Protein AF-A0A9E1IWI5-F1 (afdb_monomer_lite)

pLDDT: mean 90.03, std 9.87, range [45.22, 97.75]

Foldseek 3Di:
DPPQDQDDDPDPLVVLLSVQCVVQPHPDPPDDSVVVLVVDPCCVPPCNCSNVPDDPPPDDPDDPVRVVVVVVVVVVVVVVVVVVVD

Structure (mmCIF, N/CA/C/O backbone):
data_AF-A0A9E1IWI5-F1
#
_entry.id   AF-A0A9E1IWI5-F1
#
loop_
_atom_site.group_PDB
_atom_site.id
_atom_site.type_symbol
_atom_site.label_atom_id
_atom_site.label_alt_id
_atom_site.label_comp_id
_atom_site.label_asym_id
_atom_site.label_entity_id
_atom_site.label_seq_id
_atom_site.pdbx_PDB_ins_code
_atom_site.Cartn_x
_atom_site.Cartn_y
_atom_site.Cartn_z
_atom_site.occupancy
_atom_site.B_iso_or_equiv
_atom_site.auth_seq_id
_atom_site.auth_comp_id
_atom_site.auth_asym_id
_atom_site.auth_atom_id
_atom_site.pdbx_PDB_model_num
ATOM 1 N N . MET A 1 1 ? -17.283 15.723 19.973 1.00 45.22 1 MET A N 1
ATOM 2 C CA . MET A 1 1 ? -16.659 14.649 19.165 1.00 45.22 1 MET A CA 1
ATOM 3 C C . MET A 1 1 ? -16.192 15.266 17.853 1.00 45.22 1 MET A C 1
ATOM 5 O O . MET A 1 1 ? -16.998 15.900 17.188 1.00 45.22 1 MET A O 1
ATOM 9 N N . LYS A 1 2 ? -14.895 15.218 17.520 1.00 53.84 2 LYS A N 1
ATOM 10 C CA . LYS A 1 2 ? -14.409 15.760 16.239 1.00 53.84 2 LYS A CA 1
ATOM 11 C C . LYS A 1 2 ? -14.770 14.749 15.150 1.00 53.84 2 LYS A C 1
ATOM 13 O O . LYS A 1 2 ? -14.264 13.635 15.193 1.00 53.84 2 LYS A O 1
ATOM 18 N N . ASN A 1 3 ? -15.650 15.122 14.220 1.00 56.31 3 ASN A N 1
ATOM 19 C CA . ASN A 1 3 ? -16.030 14.277 13.086 1.00 56.31 3 ASN A CA 1
ATOM 20 C C . ASN A 1 3 ? -14.775 13.911 12.289 1.00 56.31 3 ASN A C 1
ATOM 22 O O . ASN A 1 3 ? -14.193 14.760 11.609 1.00 56.31 3 ASN A O 1
ATOM 26 N N . HIS A 1 4 ? -14.324 12.665 12.410 1.00 64.44 4 HIS A N 1
ATOM 27 C CA . HIS A 1 4 ? -13.192 12.179 11.645 1.00 64.44 4 HIS A CA 1
ATOM 28 C C . HIS A 1 4 ? -13.606 12.081 10.173 1.00 64.44 4 HIS A C 1
ATOM 30 O O . HIS A 1 4 ? -14.378 11.210 9.788 1.00 64.44 4 HIS A O 1
ATOM 36 N N . LYS A 1 5 ? -13.118 13.017 9.353 1.00 68.75 5 LYS A N 1
ATOM 37 C CA . LYS A 1 5 ? -13.213 12.922 7.896 1.00 68.75 5 LYS A CA 1
ATOM 38 C C . LYS A 1 5 ? -12.013 12.149 7.377 1.00 68.75 5 LYS A C 1
ATOM 40 O O . LYS A 1 5 ? -10.871 12.518 7.665 1.00 68.75 5 LYS A O 1
ATOM 45 N N . SER A 1 6 ? -12.287 11.126 6.582 1.00 73.62 6 SER A N 1
ATOM 46 C CA . SER A 1 6 ? -11.261 10.415 5.843 1.00 73.62 6 SER A CA 1
ATOM 47 C C . SER A 1 6 ? -10.501 11.348 4.910 1.00 73.62 6 SER A C 1
ATOM 49 O O . SER A 1 6 ? -11.060 12.248 4.266 1.00 73.62 6 SER A O 1
ATOM 51 N N . LYS A 1 7 ? -9.179 11.179 4.862 1.00 82.94 7 LYS A N 1
ATOM 52 C CA . LYS A 1 7 ? -8.321 12.044 4.050 1.00 82.94 7 LYS A CA 1
ATOM 53 C C . LYS A 1 7 ? -8.198 11.475 2.642 1.00 82.94 7 LYS A C 1
ATOM 55 O O . LYS A 1 7 ? -7.513 10.475 2.451 1.00 82.94 7 LYS A O 1
ATOM 60 N N . LYS A 1 8 ? -8.754 12.170 1.641 1.00 89.06 8 LYS A N 1
ATOM 61 C CA . LYS A 1 8 ? -8.554 11.829 0.220 1.00 89.06 8 LYS A CA 1
ATOM 62 C C . LYS A 1 8 ? -7.059 11.772 -0.115 1.00 89.06 8 LYS A C 1
ATOM 64 O O . LYS A 1 8 ? -6.321 12.730 0.122 1.00 89.06 8 LYS A O 1
ATOM 69 N N . GLN A 1 9 ? -6.617 10.651 -0.681 1.00 94.19 9 GLN A N 1
ATOM 70 C CA . GLN A 1 9 ? -5.222 10.420 -1.056 1.00 94.19 9 GLN A CA 1
ATOM 71 C C . GLN A 1 9 ? -5.068 10.377 -2.573 1.00 94.19 9 GLN A C 1
ATOM 73 O O . GLN A 1 9 ? -5.899 9.809 -3.270 1.00 94.19 9 GLN A O 1
ATOM 78 N N . LYS A 1 10 ? -3.959 10.927 -3.079 1.00 94.38 10 LYS A N 1
ATOM 79 C CA . LYS A 1 10 ? -3.583 10.808 -4.500 1.00 94.38 10 LYS A CA 1
ATOM 80 C C . LYS A 1 10 ? -2.894 9.480 -4.827 1.00 94.38 10 LYS A C 1
ATOM 82 O O . LYS A 1 10 ? -2.873 9.061 -5.974 1.00 94.38 10 LYS A O 1
ATOM 87 N N . SER A 1 11 ? -2.282 8.845 -3.827 1.00 93.81 11 SER A N 1
ATOM 88 C CA . SER A 1 11 ? -1.601 7.559 -3.986 1.00 93.81 11 SER A CA 1
ATOM 89 C C . SER A 1 11 ? -2.590 6.425 -3.701 1.00 93.81 11 SER A C 1
ATOM 91 O O . SER A 1 11 ? -3.145 6.418 -2.598 1.00 93.81 11 SER A O 1
ATOM 93 N N . PRO A 1 12 ? -2.766 5.452 -4.617 1.00 93.81 12 PRO A N 1
ATOM 94 C CA . PRO A 1 12 ? -3.648 4.305 -4.396 1.00 93.81 12 PRO A CA 1
ATOM 95 C C . PRO A 1 12 ? -3.310 3.534 -3.119 1.00 93.81 12 PRO A C 1
ATOM 97 O O . PRO A 1 12 ? -4.189 3.248 -2.319 1.00 93.81 12 PRO A O 1
ATOM 100 N N . VAL A 1 13 ? -2.019 3.305 -2.858 1.00 93.50 13 VAL A N 1
ATOM 101 C CA . VAL A 1 13 ? -1.537 2.645 -1.633 1.00 93.50 13 VAL A CA 1
ATOM 102 C C . VAL A 1 13 ? -1.994 3.382 -0.372 1.00 93.50 13 VAL A C 1
ATOM 104 O O . VAL A 1 13 ? -2.466 2.767 0.583 1.00 93.50 13 VAL A O 1
ATOM 107 N N . LYS A 1 14 ? -1.888 4.716 -0.364 1.00 93.25 14 LYS A N 1
ATOM 108 C CA . LYS A 1 14 ? -2.349 5.517 0.775 1.00 93.25 14 LYS A CA 1
ATOM 109 C C . LYS A 1 14 ? -3.876 5.506 0.890 1.00 93.25 14 LYS A C 1
ATOM 111 O O . LYS A 1 14 ? -4.376 5.497 2.007 1.00 93.25 14 LYS A O 1
ATOM 116 N N . ALA A 1 15 ? -4.598 5.502 -0.232 1.00 95.31 15 ALA A N 1
ATOM 117 C CA . ALA A 1 15 ? -6.059 5.434 -0.249 1.00 95.31 15 ALA A CA 1
ATOM 118 C C . ALA A 1 15 ? -6.571 4.099 0.313 1.00 95.31 15 ALA A C 1
ATOM 120 O O . ALA A 1 15 ? -7.435 4.100 1.182 1.00 95.31 15 ALA A O 1
ATOM 121 N N . ILE A 1 16 ? -5.975 2.979 -0.105 1.00 96.06 16 ILE A N 1
ATOM 122 C CA . ILE A 1 16 ? -6.275 1.641 0.425 1.00 96.06 16 ILE A CA 1
ATOM 123 C C . ILE A 1 16 ? -6.024 1.602 1.933 1.00 96.06 16 ILE A C 1
ATOM 125 O O . ILE A 1 16 ? -6.859 1.120 2.691 1.00 96.06 16 ILE A O 1
ATOM 129 N N . ARG A 1 17 ? -4.904 2.166 2.401 1.00 94.44 17 ARG A N 1
ATOM 130 C CA . ARG A 1 17 ? -4.613 2.201 3.838 1.00 94.44 17 ARG A CA 1
ATOM 131 C C . ARG A 1 17 ? -5.602 3.060 4.633 1.00 94.44 17 ARG A C 1
ATOM 133 O O . ARG A 1 17 ? -5.922 2.704 5.767 1.00 94.44 17 ARG A O 1
ATOM 140 N N . GLU A 1 18 ? -6.087 4.163 4.066 1.00 93.94 18 GLU A N 1
ATOM 141 C CA . GLU A 1 18 ? -7.155 4.957 4.686 1.00 93.94 18 GLU A CA 1
ATOM 142 C C . GLU A 1 18 ? -8.462 4.152 4.754 1.00 93.94 18 GLU A C 1
ATOM 144 O O . GLU A 1 18 ? -9.039 4.059 5.832 1.00 93.94 18 GLU A O 1
ATOM 149 N N . MET A 1 19 ? -8.836 3.446 3.681 1.00 95.19 19 MET A N 1
ATOM 150 C CA . MET A 1 19 ? -9.996 2.543 3.670 1.00 95.19 19 MET A CA 1
ATOM 151 C C . MET A 1 19 ? -9.893 1.444 4.739 1.00 95.19 19 MET A C 1
ATOM 153 O O . MET A 1 19 ? -10.833 1.226 5.496 1.00 95.19 19 MET A O 1
ATOM 157 N N . CYS A 1 20 ? -8.737 0.784 4.878 1.00 95.94 20 CYS A N 1
ATOM 158 C CA . CYS A 1 20 ? -8.531 -0.200 5.947 1.00 95.94 20 CYS A CA 1
ATOM 159 C C . CYS A 1 20 ? -8.635 0.433 7.346 1.00 95.94 20 CYS A C 1
ATOM 161 O O . CYS A 1 20 ? -9.082 -0.217 8.286 1.00 95.94 20 CYS A O 1
ATOM 163 N N . THR A 1 21 ? -8.227 1.697 7.495 1.00 93.44 21 THR A N 1
ATOM 164 C CA . THR A 1 21 ? -8.357 2.434 8.761 1.00 93.44 21 THR A CA 1
ATOM 165 C C . THR A 1 21 ? -9.826 2.721 9.072 1.00 93.44 21 THR A C 1
ATOM 167 O O . THR A 1 21 ? -10.255 2.513 10.201 1.00 93.44 21 THR A O 1
ATOM 170 N N . GLU A 1 22 ? -10.602 3.160 8.079 1.00 92.44 22 GLU A N 1
ATOM 171 C CA . GLU A 1 22 ? -12.048 3.390 8.196 1.00 92.44 22 GLU A CA 1
ATOM 172 C C . GLU A 1 22 ? -12.811 2.103 8.522 1.00 92.44 22 GLU A C 1
ATOM 174 O O . GLU A 1 22 ? -13.610 2.089 9.453 1.00 92.44 22 GLU A O 1
ATOM 179 N N . CYS A 1 23 ? -12.501 1.008 7.824 1.00 94.31 23 CYS A N 1
ATOM 180 C CA . CYS A 1 23 ? -13.074 -0.315 8.070 1.00 94.31 23 CYS A CA 1
ATOM 181 C C . CYS A 1 23 ? -12.852 -0.790 9.519 1.00 94.31 23 CYS A C 1
ATOM 183 O O . CYS A 1 23 ? -13.734 -1.409 10.104 1.00 94.31 23 CYS A O 1
ATOM 185 N N . MET A 1 24 ? -11.714 -0.429 10.123 1.00 93.31 24 MET A N 1
ATOM 186 C CA . MET A 1 24 ? -11.366 -0.740 11.517 1.00 93.31 24 MET A CA 1
ATOM 187 C C . MET A 1 24 ? -11.865 0.304 12.535 1.00 93.31 24 MET A C 1
ATOM 189 O O . MET A 1 24 ? -11.357 0.363 13.652 1.00 93.31 24 MET A O 1
ATOM 193 N N . GLY A 1 25 ? -12.838 1.142 12.164 1.00 87.94 25 GLY A N 1
ATOM 194 C CA . GLY A 1 25 ? -13.485 2.105 13.065 1.00 87.94 25 GLY A CA 1
ATOM 195 C C . GLY A 1 25 ? -13.033 3.559 12.906 1.00 87.94 25 GLY A C 1
ATOM 196 O O . GLY A 1 25 ? -13.538 4.428 13.615 1.00 87.94 25 GLY A O 1
ATOM 197 N N . GLY A 1 26 ? -12.125 3.848 11.966 1.00 86.00 26 GLY A N 1
ATOM 198 C CA . GLY A 1 26 ? -11.672 5.206 11.644 1.00 86.00 26 GLY A CA 1
ATOM 199 C C . GLY A 1 26 ? -10.811 5.842 12.736 1.00 86.00 26 GLY A C 1
ATOM 200 O O . GLY A 1 26 ? -10.775 5.373 13.864 1.00 86.00 26 GLY A O 1
ATOM 201 N N . ARG A 1 27 ? -10.082 6.919 12.413 1.00 86.06 27 ARG A N 1
ATOM 202 C CA . ARG A 1 27 ? -9.138 7.564 13.347 1.00 86.06 27 ARG A CA 1
ATOM 203 C C . ARG A 1 27 ? -9.846 8.285 14.496 1.00 86.06 27 ARG A C 1
ATOM 205 O O . ARG A 1 27 ? -10.938 8.817 14.344 1.00 86.06 27 ARG A O 1
ATOM 212 N N . GLY A 1 28 ? -9.135 8.425 15.616 1.00 83.44 28 GLY A N 1
ATOM 213 C CA . GLY A 1 28 ? -9.582 9.222 16.764 1.00 83.44 28 GLY A CA 1
ATOM 214 C C . GLY A 1 28 ? -10.326 8.427 17.837 1.00 83.44 28 GLY A C 1
ATOM 215 O O . GLY A 1 28 ? -10.809 9.028 18.789 1.00 83.44 28 GLY A O 1
ATOM 216 N N . THR A 1 29 ? -10.366 7.096 17.724 1.00 80.19 29 THR A N 1
ATOM 217 C CA . THR A 1 29 ? -10.915 6.185 18.747 1.00 80.19 29 THR A CA 1
ATOM 218 C C . THR A 1 29 ? -9.883 5.808 19.819 1.00 80.19 29 THR A C 1
ATOM 220 O O . THR A 1 29 ? -10.192 5.059 20.738 1.00 80.19 29 THR A O 1
ATOM 223 N N . GLY A 1 30 ? -8.638 6.294 19.703 1.00 84.50 30 GLY A N 1
ATOM 224 C CA . GLY A 1 30 ? -7.521 5.906 20.577 1.00 84.50 30 GLY A CA 1
ATOM 225 C C . GLY A 1 30 ? -6.925 4.530 20.254 1.00 84.50 30 GLY A C 1
ATOM 226 O O . GLY A 1 30 ? -5.954 4.118 20.882 1.00 84.50 30 GLY A O 1
ATOM 227 N N . GLN A 1 31 ? -7.468 3.826 19.259 1.00 88.00 31 GLN A N 1
ATOM 228 C CA . GLN A 1 31 ? -7.004 2.501 18.862 1.00 88.00 31 GLN A CA 1
ATOM 229 C C . GLN A 1 31 ? -5.743 2.558 17.992 1.00 88.00 31 GLN A C 1
ATOM 231 O O . GLN A 1 31 ? -5.521 3.482 17.206 1.00 88.00 31 GLN A O 1
ATOM 236 N N . ASN A 1 32 ? -4.930 1.505 18.081 1.00 92.62 32 ASN A N 1
ATOM 237 C CA . ASN A 1 32 ? -3.797 1.301 17.187 1.00 92.62 32 ASN A CA 1
ATOM 238 C C . ASN A 1 32 ? -4.255 0.604 15.894 1.00 92.62 32 ASN A C 1
ATOM 240 O O . ASN A 1 32 ? -4.221 -0.622 15.791 1.00 92.62 32 ASN A O 1
ATOM 244 N N . TYR A 1 33 ? -4.646 1.380 14.881 1.00 91.00 33 TYR A N 1
ATOM 245 C CA . TYR A 1 33 ? -5.117 0.823 13.602 1.00 91.00 33 TYR A CA 1
ATOM 246 C C . TYR A 1 33 ? -4.060 0.010 12.863 1.00 91.00 33 TYR A C 1
ATOM 248 O O . TYR A 1 33 ? -4.407 -0.883 12.102 1.00 91.00 33 TYR A O 1
ATOM 256 N N . SER A 1 34 ? -2.767 0.285 13.063 1.00 92.44 34 SER A N 1
ATOM 257 C CA . SER A 1 34 ? -1.728 -0.551 12.456 1.00 92.44 34 SER A CA 1
ATOM 258 C C . SER A 1 34 ? -1.810 -1.983 12.972 1.00 92.44 34 SER A C 1
ATOM 260 O O . SER A 1 34 ? -1.699 -2.903 12.168 1.00 92.44 34 SER A O 1
ATOM 262 N N . LYS A 1 35 ? -2.077 -2.158 14.273 1.00 95.69 35 LYS A N 1
ATOM 263 C CA . LYS A 1 35 ? -2.320 -3.468 14.880 1.00 95.69 35 LYS A CA 1
ATOM 264 C C . LYS A 1 35 ? -3.634 -4.083 14.385 1.00 95.69 35 LYS A C 1
ATOM 266 O O . LYS A 1 35 ? -3.608 -5.195 13.879 1.00 95.69 35 LYS A O 1
ATOM 271 N N . LEU A 1 36 ? -4.739 -3.331 14.413 1.00 95.81 36 LEU A N 1
ATOM 272 C CA . LEU A 1 36 ? -6.049 -3.826 13.951 1.00 95.81 36 LEU A CA 1
ATOM 273 C C . LEU A 1 36 ? -6.032 -4.287 12.485 1.00 95.81 36 LEU A C 1
ATOM 275 O O . LEU A 1 36 ? -6.565 -5.337 12.150 1.00 95.81 36 LEU A O 1
ATOM 279 N N . ILE A 1 37 ? -5.379 -3.528 11.601 1.00 96.38 37 ILE A N 1
ATOM 280 C CA . ILE A 1 37 ? -5.228 -3.900 10.186 1.00 96.38 37 ILE A CA 1
ATOM 281 C C . ILE A 1 37 ? -4.337 -5.140 10.037 1.00 96.38 37 ILE A C 1
ATOM 283 O O . ILE A 1 37 ? -4.571 -5.961 9.146 1.00 96.38 37 ILE A O 1
ATOM 287 N N . ALA A 1 38 ? -3.312 -5.286 10.882 1.00 96.44 38 ALA A N 1
ATOM 288 C CA . ALA A 1 38 ? -2.451 -6.462 10.858 1.00 96.44 38 ALA A CA 1
ATOM 289 C C . ALA A 1 38 ? -3.207 -7.731 11.274 1.00 96.44 38 ALA A C 1
ATOM 291 O O . ALA A 1 38 ? -3.055 -8.764 10.628 1.00 96.44 38 ALA A O 1
ATOM 292 N N . GLU A 1 39 ? -4.071 -7.607 12.280 1.00 96.81 39 GLU A N 1
ATOM 293 C CA . GLU A 1 39 ? -4.907 -8.668 12.855 1.00 96.81 39 GLU A CA 1
ATOM 294 C C . GLU A 1 39 ? -6.248 -8.853 12.119 1.00 96.81 39 GLU A C 1
ATOM 296 O O . GLU A 1 39 ? -7.135 -9.552 12.603 1.00 96.81 39 GLU A O 1
ATOM 301 N N . CYS A 1 40 ? -6.418 -8.241 10.941 1.00 97.56 40 CYS A N 1
ATOM 302 C CA . CYS A 1 40 ? -7.630 -8.388 10.141 1.00 97.56 40 CYS A CA 1
ATOM 303 C C . CYS A 1 40 ? -7.902 -9.868 9.820 1.00 97.56 40 CYS A C 1
ATOM 305 O O . CYS A 1 40 ? -7.060 -10.552 9.234 1.00 97.56 40 CYS A O 1
ATOM 307 N N . SER A 1 41 ? -9.103 -10.336 10.160 1.00 96.69 41 SER A N 1
ATOM 308 C CA . SER A 1 41 ? -9.543 -11.729 10.018 1.00 96.69 41 SER A CA 1
ATOM 309 C C . SER A 1 41 ? -10.277 -12.029 8.706 1.00 96.69 41 SER A C 1
ATOM 311 O O . SER A 1 41 ? -10.869 -13.095 8.574 1.00 96.69 41 SER A O 1
ATOM 313 N N . SER A 1 42 ? -10.259 -11.109 7.735 1.00 96.88 42 SER A N 1
ATOM 314 C CA . SER A 1 42 ? -10.961 -11.251 6.451 1.00 96.88 42 SER A CA 1
ATOM 315 C C . SER A 1 42 ? -9.967 -11.459 5.297 1.00 96.88 42 SER A C 1
ATOM 317 O O . SER A 1 42 ? -9.670 -10.503 4.576 1.00 96.88 42 SER A O 1
ATOM 319 N N . PRO A 1 43 ? -9.413 -12.676 5.123 1.00 96.06 43 PRO A N 1
ATOM 320 C CA . PRO A 1 43 ? -8.454 -12.961 4.054 1.00 96.06 43 PRO A CA 1
ATOM 321 C C . PRO A 1 43 ? -9.068 -12.823 2.655 1.00 96.06 43 PRO A C 1
ATOM 323 O O . PRO A 1 43 ? -8.369 -12.431 1.729 1.00 96.06 43 PRO A O 1
ATOM 326 N N . ASP A 1 44 ? -10.378 -13.049 2.517 1.00 97.62 44 ASP A N 1
ATOM 327 C CA . ASP A 1 44 ? -11.102 -12.932 1.242 1.00 97.62 44 ASP A CA 1
ATOM 328 C C . ASP A 1 44 ? -11.431 -11.478 0.857 1.00 97.62 44 ASP A C 1
ATOM 330 O O . ASP A 1 44 ? -12.017 -11.209 -0.194 1.00 97.62 44 ASP A O 1
ATOM 334 N N . CYS A 1 45 ? -11.071 -10.506 1.702 1.00 97.75 45 CYS A N 1
ATOM 335 C CA . CYS A 1 45 ? -11.226 -9.099 1.368 1.00 97.75 45 CYS A CA 1
ATOM 336 C C . CYS A 1 45 ? -10.347 -8.750 0.160 1.00 97.75 45 CYS A C 1
ATOM 338 O O . CYS A 1 45 ? -9.134 -8.942 0.174 1.00 97.75 45 CYS A O 1
ATOM 340 N N . SER A 1 46 ? -10.937 -8.125 -0.859 1.00 96.44 46 SER A N 1
ATOM 341 C CA . SER A 1 46 ? -10.232 -7.723 -2.086 1.00 96.44 46 SER A CA 1
ATOM 342 C C . SER A 1 46 ? -9.056 -6.762 -1.855 1.00 96.44 46 SER A C 1
ATOM 344 O O . SER A 1 46 ? -8.195 -6.612 -2.721 1.00 96.44 46 SER A O 1
ATOM 346 N N . LEU A 1 47 ? -8.997 -6.110 -0.689 1.00 97.00 47 LEU A N 1
ATOM 347 C CA . LEU A 1 47 ? -7.905 -5.224 -0.285 1.00 97.00 47 LEU A CA 1
ATOM 348 C C . LEU A 1 47 ? -6.893 -5.882 0.664 1.00 97.00 47 LEU A C 1
ATOM 350 O O . LEU A 1 47 ? -5.895 -5.238 1.001 1.00 97.00 47 LEU A O 1
ATOM 354 N N . TYR A 1 48 ? -7.126 -7.127 1.099 1.00 97.12 48 TYR A N 1
ATOM 355 C CA . TYR A 1 48 ? -6.349 -7.795 2.145 1.00 97.12 48 TYR A CA 1
ATOM 356 C C . TYR A 1 48 ? -4.855 -7.767 1.831 1.00 97.12 48 TYR A C 1
ATOM 358 O O . TYR A 1 48 ? -4.064 -7.245 2.616 1.00 97.12 48 TYR A O 1
ATOM 366 N N . ASP A 1 49 ? -4.469 -8.213 0.645 1.00 96.31 49 ASP A N 1
ATOM 367 C CA . ASP A 1 49 ? -3.071 -8.292 0.216 1.00 96.31 49 ASP A CA 1
ATOM 368 C C . ASP A 1 49 ? -2.381 -6.931 0.066 1.00 96.31 49 ASP A C 1
ATOM 370 O O . ASP A 1 49 ? -1.162 -6.809 0.193 1.00 96.31 49 ASP A O 1
ATOM 374 N N . PHE A 1 50 ? -3.165 -5.876 -0.143 1.00 96.25 50 PHE A N 1
ATOM 375 C CA . PHE A 1 50 ? -2.672 -4.518 -0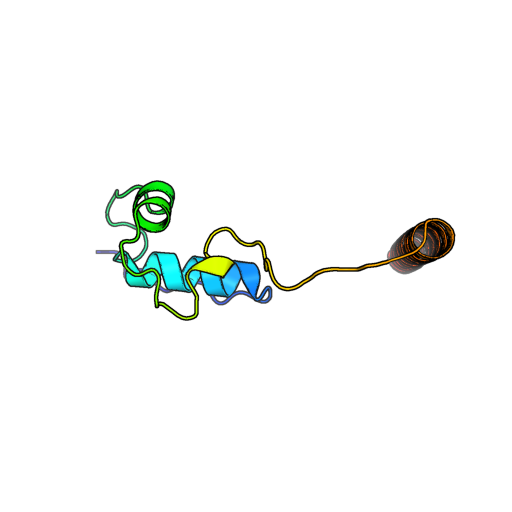.349 1.00 96.25 50 PHE A CA 1
ATOM 376 C C . PHE A 1 50 ? -2.591 -3.708 0.954 1.00 96.25 50 PHE A C 1
ATOM 378 O O . PHE A 1 50 ? -2.039 -2.603 0.954 1.00 96.25 50 PHE A O 1
ATOM 385 N N . ARG A 1 51 ? -3.116 -4.227 2.077 1.00 95.62 51 ARG A N 1
ATOM 386 C CA . ARG A 1 51 ? -3.328 -3.479 3.339 1.00 95.62 51 ARG A CA 1
ATOM 387 C C . ARG A 1 51 ? -2.055 -2.926 3.990 1.00 95.62 51 ARG A C 1
ATOM 389 O O . ARG A 1 51 ? -2.107 -1.970 4.774 1.00 95.62 51 ARG A O 1
ATOM 396 N N . PHE A 1 52 ? -0.902 -3.485 3.623 1.00 93.88 52 PHE A N 1
ATOM 397 C CA . PHE A 1 52 ? 0.428 -3.043 4.061 1.00 93.88 52 PHE A CA 1
ATOM 398 C C . PHE A 1 52 ? 1.151 -2.154 3.042 1.00 93.88 52 PHE A C 1
ATOM 400 O O . PHE A 1 52 ? 2.324 -1.833 3.207 1.00 93.88 52 PHE A O 1
ATOM 407 N N . GLY A 1 53 ? 0.456 -1.727 1.991 1.00 92.81 53 GLY A N 1
ATOM 408 C CA . GLY A 1 53 ? 0.970 -0.794 0.997 1.00 92.81 53 GLY A CA 1
ATOM 409 C C . GLY A 1 53 ? 1.969 -1.379 0.005 1.00 92.81 53 GLY A C 1
ATOM 410 O O . GLY A 1 53 ? 2.647 -0.629 -0.696 1.00 92.81 53 GLY A O 1
ATOM 411 N N . LYS A 1 54 ? 2.023 -2.707 -0.094 1.00 91.00 54 LYS A N 1
ATOM 412 C CA . LYS A 1 54 ? 2.706 -3.430 -1.163 1.00 91.00 54 LYS A CA 1
ATOM 413 C C . LYS A 1 54 ? 1.657 -4.128 -2.020 1.00 91.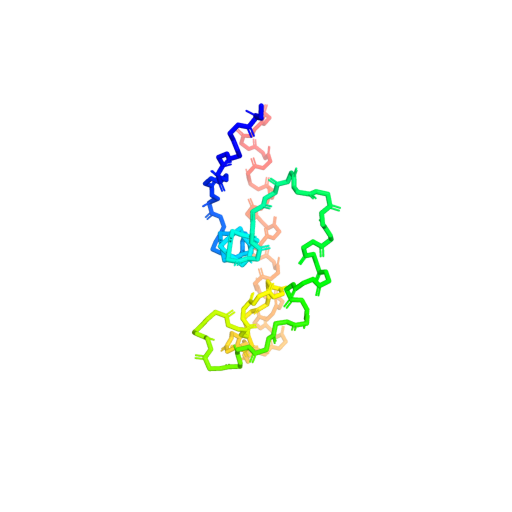00 54 LYS A C 1
ATOM 415 O O . LYS A 1 54 ? 0.711 -4.691 -1.489 1.00 91.00 54 LYS A O 1
ATOM 420 N N . ASN A 1 55 ? 1.828 -4.082 -3.336 1.00 91.88 55 ASN A N 1
ATOM 421 C CA . ASN A 1 55 ? 1.065 -4.916 -4.256 1.00 91.88 55 ASN A CA 1
ATOM 422 C C . ASN A 1 55 ? 1.883 -6.193 -4.518 1.00 91.88 55 ASN A C 1
ATOM 424 O O . ASN A 1 55 ? 2.923 -6.081 -5.176 1.00 91.88 55 ASN A O 1
ATOM 428 N N . PRO A 1 56 ? 1.476 -7.375 -4.019 1.00 90.94 56 PRO A N 1
ATOM 429 C CA . PRO A 1 56 ? 2.232 -8.608 -4.241 1.00 90.94 56 PRO A CA 1
ATOM 430 C C . PRO A 1 56 ? 2.194 -9.080 -5.700 1.00 90.94 56 PRO A C 1
ATOM 432 O O . PRO A 1 56 ? 3.097 -9.788 -6.132 1.00 90.94 56 PRO A O 1
ATOM 435 N N . PHE A 1 57 ? 1.209 -8.635 -6.480 1.00 90.62 57 PHE A N 1
ATOM 436 C CA . PHE A 1 57 ? 1.049 -8.981 -7.893 1.00 90.62 57 PHE A CA 1
ATOM 437 C C . PHE A 1 57 ? 1.878 -8.090 -8.823 1.00 90.62 57 PHE A C 1
ATOM 439 O O . PHE A 1 57 ? 2.033 -8.388 -10.005 1.00 90.62 57 PHE A O 1
ATOM 446 N N . HIS A 1 58 ? 2.435 -6.990 -8.308 1.00 88.06 58 HIS A N 1
ATOM 447 C CA . HIS A 1 58 ? 3.321 -6.132 -9.082 1.00 88.06 58 HIS A CA 1
ATOM 448 C C . HIS A 1 58 ? 4.751 -6.684 -9.044 1.00 88.06 58 HIS A C 1
ATOM 450 O O . HIS A 1 58 ? 5.596 -6.245 -8.257 1.00 88.06 58 HIS A O 1
ATOM 456 N N . THR A 1 59 ? 5.022 -7.647 -9.922 1.00 84.56 59 THR A N 1
ATOM 457 C CA . THR A 1 59 ? 6.365 -8.173 -10.174 1.00 84.56 59 THR A CA 1
ATOM 458 C C . THR A 1 59 ? 6.954 -7.516 -11.424 1.00 84.56 59 THR A C 1
ATOM 460 O O . THR A 1 59 ? 6.285 -7.343 -12.440 1.00 84.56 59 THR A O 1
ATOM 463 N N . GLN A 1 60 ? 8.213 -7.081 -11.339 1.00 83.75 60 GLN A N 1
ATOM 464 C CA . GLN A 1 60 ? 8.960 -6.562 -12.485 1.00 83.75 60 GLN A CA 1
ATOM 465 C C . GLN A 1 60 ? 10.159 -7.474 -12.742 1.00 83.75 60 GLN A C 1
ATOM 467 O O . GLN A 1 60 ? 11.167 -7.3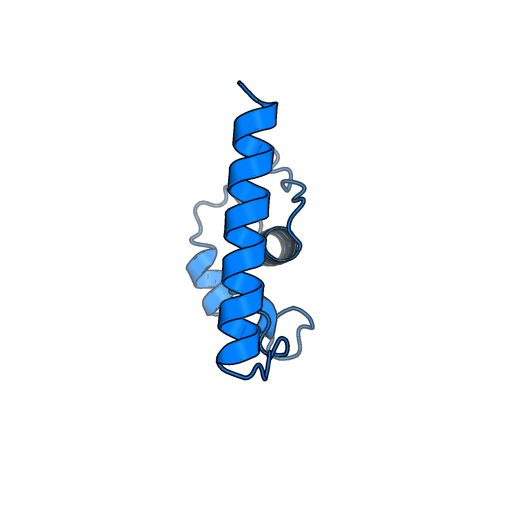91 -12.042 1.00 83.75 60 GLN A O 1
ATOM 472 N N . ASN A 1 61 ? 10.052 -8.323 -13.762 1.00 85.88 61 ASN A N 1
ATOM 473 C CA . ASN A 1 61 ? 11.145 -9.183 -14.218 1.00 85.88 61 ASN A CA 1
ATOM 474 C C . ASN A 1 61 ? 12.024 -8.399 -15.199 1.00 85.88 61 ASN A C 1
ATOM 476 O O . ASN A 1 61 ? 11.873 -8.505 -16.412 1.00 85.88 61 ASN A O 1
ATOM 480 N N . LEU A 1 62 ? 12.889 -7.536 -14.668 1.00 90.50 62 LEU A N 1
ATOM 481 C CA . LEU A 1 62 ? 13.797 -6.712 -15.471 1.00 90.50 62 LEU A CA 1
ATOM 482 C C . LEU A 1 62 ? 15.199 -7.315 -15.464 1.00 90.50 62 LEU A C 1
ATOM 484 O O . LEU A 1 62 ? 15.686 -7.712 -14.403 1.00 90.50 62 LEU A O 1
ATOM 488 N N . SER A 1 63 ? 15.863 -7.314 -16.622 1.00 94.88 63 SER A N 1
ATOM 489 C CA . SER A 1 63 ? 17.303 -7.572 -16.696 1.00 94.88 63 SER A CA 1
ATOM 490 C C . SER A 1 63 ? 18.089 -6.474 -15.971 1.00 94.88 63 SER A C 1
ATOM 492 O O . SER A 1 63 ? 17.584 -5.366 -15.760 1.00 94.88 63 SER A O 1
ATOM 494 N N . GLU A 1 64 ? 19.338 -6.759 -15.603 1.00 94.25 64 GLU A N 1
ATOM 495 C CA . GLU A 1 64 ? 20.213 -5.764 -14.966 1.00 94.25 64 GLU A CA 1
ATOM 496 C C . GLU A 1 64 ? 20.417 -4.523 -15.848 1.00 94.25 64 GLU A C 1
ATOM 498 O O . GLU A 1 64 ? 20.348 -3.393 -15.356 1.00 94.25 64 GLU A O 1
ATOM 503 N N . ASP A 1 65 ? 20.545 -4.710 -17.164 1.00 96.31 65 ASP A N 1
ATOM 504 C CA . ASP A 1 65 ? 20.652 -3.602 -18.118 1.00 96.31 65 ASP A CA 1
ATOM 505 C C . ASP A 1 65 ? 19.393 -2.728 -18.133 1.00 96.31 65 ASP A C 1
ATOM 507 O O . ASP A 1 65 ? 19.480 -1.497 -18.132 1.00 96.31 65 ASP A O 1
ATOM 511 N N . GLU A 1 66 ? 18.208 -3.340 -18.070 1.00 94.88 66 GLU A N 1
ATOM 512 C CA . GLU A 1 66 ? 16.945 -2.605 -18.030 1.00 94.88 66 GLU A CA 1
ATOM 513 C C . GLU A 1 66 ? 16.765 -1.851 -16.705 1.00 94.88 66 GLU A C 1
ATOM 515 O O . GLU A 1 66 ? 16.329 -0.693 -16.701 1.00 94.88 66 GLU A O 1
ATOM 520 N N . LYS A 1 67 ? 17.160 -2.454 -15.575 1.00 93.19 67 LYS A N 1
ATOM 521 C CA . LYS A 1 67 ? 17.191 -1.771 -14.271 1.00 93.19 67 LYS A CA 1
ATOM 522 C C . LYS A 1 67 ? 18.109 -0.550 -14.323 1.00 93.19 67 LYS A C 1
ATOM 524 O O . LYS A 1 67 ? 17.699 0.541 -13.916 1.00 93.19 67 LYS A O 1
ATOM 529 N N . LYS A 1 68 ? 19.317 -0.703 -14.879 1.00 96.38 68 LYS A N 1
ATOM 530 C CA . LYS A 1 68 ? 20.303 0.380 -15.019 1.00 96.38 68 LYS A CA 1
ATOM 531 C C . LYS A 1 68 ? 19.782 1.499 -15.917 1.00 96.38 68 LYS A C 1
ATOM 533 O O . LYS A 1 68 ? 19.857 2.670 -15.541 1.00 96.38 68 LYS A O 1
ATOM 538 N N . ARG A 1 69 ? 19.175 1.156 -17.058 1.00 96.56 69 ARG A N 1
ATOM 539 C CA . ARG A 1 69 ? 18.552 2.121 -17.975 1.00 96.56 69 ARG A CA 1
ATOM 540 C C . ARG A 1 69 ? 17.456 2.929 -17.282 1.00 96.56 69 ARG A C 1
ATOM 542 O O . ARG A 1 69 ? 17.469 4.157 -17.346 1.00 96.56 69 ARG A O 1
ATOM 549 N N . ARG A 1 70 ? 16.541 2.272 -16.563 1.00 94.25 70 ARG A N 1
ATOM 550 C CA . ARG A 1 70 ? 15.469 2.952 -15.813 1.00 94.25 70 ARG A CA 1
ATOM 551 C C . ARG A 1 70 ? 16.009 3.862 -14.714 1.00 94.25 70 ARG A C 1
ATOM 553 O O . ARG A 1 70 ? 15.514 4.977 -14.560 1.00 94.25 70 ARG A O 1
ATOM 560 N N . ALA A 1 71 ? 17.031 3.419 -13.982 1.00 94.44 71 ALA A N 1
ATOM 561 C CA . ALA A 1 71 ? 17.679 4.234 -12.959 1.00 94.44 71 ALA A CA 1
ATOM 562 C C . ALA A 1 71 ? 18.324 5.495 -13.560 1.00 94.44 71 ALA A C 1
ATOM 564 O O . ALA A 1 71 ? 18.180 6.584 -13.004 1.00 94.44 71 ALA A O 1
ATOM 565 N N . ASN A 1 72 ? 18.981 5.380 -14.719 1.00 96.56 72 ASN A N 1
ATOM 566 C CA . ASN A 1 72 ? 19.547 6.526 -15.438 1.00 96.56 72 ASN A CA 1
ATOM 567 C C . ASN A 1 72 ? 18.459 7.521 -15.855 1.00 96.56 72 ASN A C 1
ATOM 569 O O . ASN A 1 72 ? 18.548 8.699 -15.517 1.00 96.56 72 ASN A O 1
ATOM 573 N N . LEU A 1 73 ? 17.387 7.035 -16.487 1.00 95.88 73 LEU A N 1
ATOM 574 C CA . LEU A 1 73 ? 16.260 7.874 -16.906 1.00 95.88 73 LEU A CA 1
ATOM 575 C C . LEU A 1 73 ? 15.600 8.599 -15.725 1.00 95.88 73 LEU A C 1
ATOM 577 O O . LEU A 1 73 ? 15.208 9.760 -15.845 1.00 95.88 73 LEU A O 1
ATOM 581 N N . ALA A 1 74 ? 15.473 7.934 -14.573 1.00 94.00 74 ALA A N 1
ATOM 582 C CA . ALA A 1 74 ? 14.939 8.552 -13.363 1.00 94.00 74 ALA A CA 1
ATOM 583 C C . ALA A 1 74 ? 15.846 9.684 -12.851 1.00 94.00 74 ALA A C 1
ATOM 585 O O . ALA A 1 74 ? 15.341 10.760 -12.524 1.00 94.00 74 ALA A O 1
ATOM 586 N N . ARG A 1 75 ? 17.171 9.468 -12.837 1.00 94.25 75 ARG A N 1
ATOM 587 C CA . ARG A 1 75 ? 18.160 10.490 -12.456 1.00 94.25 75 ARG A CA 1
ATOM 588 C C . ARG A 1 75 ? 18.106 11.700 -13.384 1.00 94.25 75 ARG A C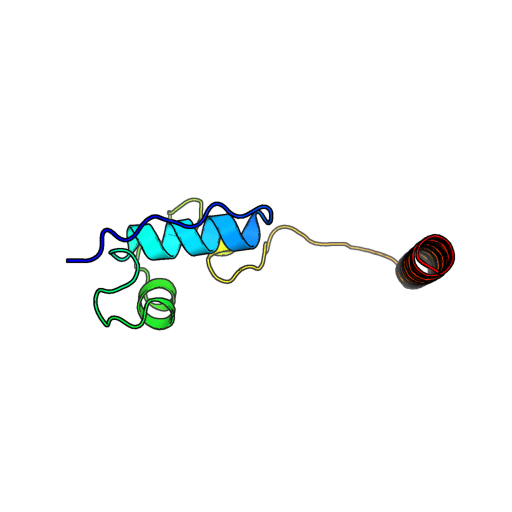 1
ATOM 590 O O . ARG A 1 75 ? 17.978 12.820 -12.904 1.00 94.25 75 ARG A O 1
ATOM 597 N N . GLU A 1 76 ? 18.102 11.482 -14.696 1.00 95.81 76 GLU A N 1
ATOM 598 C CA . GLU A 1 76 ? 18.016 12.568 -15.681 1.00 95.81 76 GLU A CA 1
ATOM 599 C C . GLU A 1 76 ? 16.731 13.387 -15.538 1.00 95.81 76 GLU A C 1
ATOM 601 O O . GLU A 1 76 ? 16.767 14.618 -15.556 1.00 95.81 76 GLU A O 1
ATOM 606 N N . ARG A 1 77 ? 15.581 12.719 -15.371 1.00 93.38 77 ARG A N 1
ATOM 607 C CA . ARG A 1 77 ? 14.295 13.398 -15.147 1.00 93.38 77 ARG A CA 1
ATOM 608 C C . ARG A 1 77 ? 14.322 14.251 -13.885 1.00 93.38 77 ARG A C 1
ATOM 610 O O . ARG A 1 77 ? 13.783 15.356 -13.895 1.00 93.38 77 ARG A O 1
ATOM 617 N N . PHE A 1 78 ? 14.939 13.751 -12.817 1.00 91.69 78 PHE A N 1
ATOM 618 C CA . PHE A 1 78 ? 15.094 14.503 -11.577 1.00 91.69 78 PHE A CA 1
ATOM 619 C C . PHE A 1 78 ? 15.967 15.747 -11.783 1.00 91.69 78 PHE A C 1
ATOM 621 O O . PHE A 1 78 ? 15.531 16.846 -11.445 1.00 91.69 78 PHE A O 1
ATOM 628 N N . SER A 1 79 ? 17.136 15.604 -12.417 1.00 92.31 79 SER A N 1
ATOM 629 C CA . SER A 1 79 ? 18.033 16.725 -12.722 1.00 92.31 79 SER A CA 1
ATOM 630 C C . SER A 1 79 ? 17.369 17.788 -13.603 1.00 92.31 79 SER A C 1
ATOM 632 O O . SER A 1 79 ? 17.440 18.972 -13.284 1.00 92.31 79 SER A O 1
ATOM 634 N N . LYS A 1 80 ? 16.657 17.386 -14.666 1.00 91.31 80 LYS A N 1
ATOM 635 C CA . LYS A 1 80 ? 15.919 18.319 -15.539 1.00 91.31 80 LYS A CA 1
ATOM 636 C C . LYS A 1 80 ? 14.832 19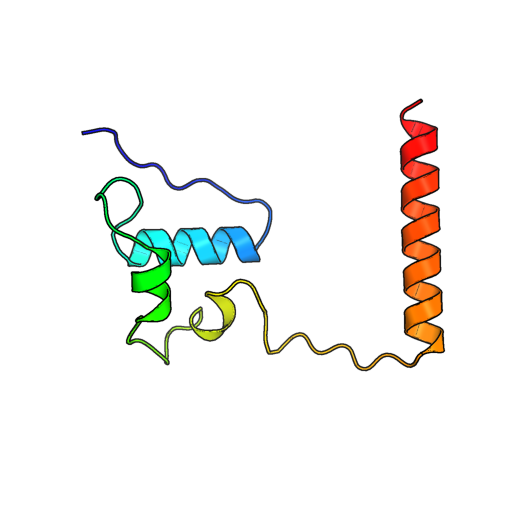.079 -14.783 1.00 91.31 80 LYS A C 1
ATOM 638 O O . LYS A 1 80 ? 14.678 20.279 -14.970 1.00 91.31 80 LYS A O 1
ATOM 643 N N . ARG A 1 81 ? 14.085 18.392 -13.912 1.00 90.62 81 ARG A N 1
ATOM 644 C CA . ARG A 1 81 ? 13.059 19.034 -13.083 1.00 90.62 81 ARG A CA 1
ATOM 645 C C . ARG A 1 81 ? 13.665 20.035 -12.098 1.00 90.62 81 ARG A C 1
ATOM 647 O O . ARG A 1 81 ? 13.066 21.081 -11.894 1.00 90.62 81 ARG A O 1
ATOM 654 N N . ALA A 1 82 ? 14.813 19.720 -11.500 1.00 88.75 82 ALA A N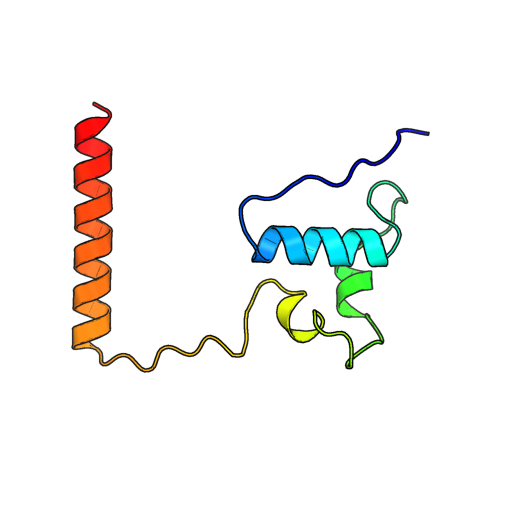 1
ATOM 655 C CA . ALA A 1 82 ? 15.514 20.642 -10.610 1.00 88.75 82 ALA A CA 1
ATOM 656 C C . ALA A 1 82 ? 15.992 21.897 -11.359 1.00 88.75 82 ALA A C 1
ATOM 658 O O . ALA A 1 82 ? 15.798 23.000 -10.868 1.00 88.75 82 ALA A O 1
ATOM 659 N N . ALA A 1 83 ? 16.531 21.738 -12.572 1.00 87.75 83 ALA A N 1
ATOM 660 C CA . ALA A 1 83 ? 16.964 22.860 -13.406 1.00 87.75 83 ALA A CA 1
ATOM 661 C C . ALA A 1 83 ? 15.815 23.787 -13.850 1.00 87.75 83 ALA A C 1
ATOM 663 O O . ALA A 1 83 ? 16.050 24.964 -14.056 1.00 87.75 83 ALA A O 1
ATOM 664 N N . LEU A 1 84 ? 14.585 23.274 -13.983 1.00 87.19 84 LEU A N 1
ATOM 665 C CA . LEU A 1 84 ? 13.393 24.071 -14.323 1.00 87.19 84 LEU A CA 1
ATOM 666 C C . LEU A 1 84 ? 12.809 24.867 -13.142 1.00 87.19 84 LEU A C 1
ATOM 668 O O . LEU A 1 84 ? 11.888 25.654 -13.343 1.00 87.19 84 LEU A O 1
ATOM 672 N N . LEU A 1 85 ? 13.255 24.592 -11.915 1.00 83.19 85 LEU A N 1
ATOM 673 C CA . LEU A 1 85 ? 12.745 25.214 -10.687 1.00 83.19 85 LEU A CA 1
ATOM 674 C C . LEU A 1 85 ? 13.720 26.238 -10.083 1.00 83.19 85 LEU A C 1
ATOM 676 O O . LEU A 1 85 ? 13.373 26.852 -9.075 1.00 83.19 85 LEU A O 1
ATOM 680 N N . ASN A 1 86 ? 14.903 26.391 -10.683 1.00 64.56 86 ASN A N 1
ATOM 681 C CA . ASN A 1 86 ? 15.889 27.431 -10.384 1.00 64.56 86 ASN A CA 1
ATOM 682 C C . ASN A 1 86 ? 15.831 28.512 -11.464 1.00 64.56 86 ASN A C 1
ATOM 684 O O . ASN A 1 86 ? 16.148 29.670 -11.126 1.00 64.56 86 ASN A O 1
#

Secondary structure (DSSP, 8-state):
---------SSHHHHHHHHHHHHTT-TTSS--HHHHHHT---TT-TTGGGTTS--TT------HHHHHHHHHHHHHHHHHHHHT--

Radius of gyration: 18.74 Å; chains: 1; bounding box: 37×40×39 Å

Sequence (86 aa):
MKNHKSKKQKSPVKAIREMCTECMGGRGTGQNYSKLIAECSSPDCSLYDFRFGKNPFHTQNLSEDEKKRRANLARERFSKRAALLN